Protein AF-A0A925Y271-F1 (afdb_monomer_lite)

pLDDT: mean 80.63, std 16.9, range [37.44, 96.25]

Foldseek 3Di:
DDDPDDDDCPVVNVCCCVPPVLVVDDPPVSVLSVLLSVLVVLVVVLVVVVVVDDPPDPVNVVVSVVSVVVSVVSNVVSVVVVVVVVVVVVVDDPD

Secondary structure (DSSP, 8-state):
----------HHHHHHIIIIIHHHSPTTHHHHHHHHHHHHHHHHHHHHHHTT--TT-HHHHHHHHHHHHHHHHHHHHHHHHHHHHHHHHHS----

Radius of gyration: 17.85 Å; chains: 1; bounding box: 48×27×53 Å

Sequence (95 aa):
MHSQLPMPIHADLDRHVREVFLPSLPEPHRETARILFEQIRKLEDIRAQSLTWSTADQTAAQECRRQLVEVAGEVREAYKQVIHIAHQKLEYPPG

Structure (mmCIF, N/CA/C/O backbone):
data_AF-A0A925Y271-F1
#
_entry.id   AF-A0A925Y271-F1
#
loop_
_atom_site.group_PDB
_atom_site.id
_atom_site.type_symbol
_atom_site.label_atom_id
_atom_site.label_alt_id
_atom_site.label_comp_id
_atom_site.label_asym_id
_atom_site.label_entity_id
_atom_site.label_seq_id
_atom_site.pdbx_PDB_ins_code
_atom_site.Cartn_x
_atom_site.Cartn_y
_atom_site.Cartn_z
_atom_site.occupancy
_atom_site.B_iso_or_equiv
_atom_site.auth_seq_id
_atom_site.auth_comp_id
_atom_site.auth_asym_id
_atom_site.auth_atom_id
_atom_site.pdbx_PDB_model_num
ATOM 1 N N . MET A 1 1 ? -27.561 17.675 -2.843 1.00 37.94 1 MET A N 1
ATOM 2 C CA . MET A 1 1 ? -26.449 17.143 -2.027 1.00 37.94 1 MET A CA 1
ATOM 3 C C . MET A 1 1 ? -26.339 15.654 -2.311 1.00 37.94 1 MET A C 1
ATOM 5 O O . MET A 1 1 ? -27.083 14.882 -1.726 1.00 37.94 1 MET A O 1
ATOM 9 N N . HIS A 1 2 ? -25.512 15.258 -3.280 1.00 37.44 2 HIS A N 1
ATOM 10 C CA . HIS A 1 2 ? -25.274 13.843 -3.565 1.00 37.44 2 HIS A CA 1
ATOM 11 C C . HIS A 1 2 ? -23.982 13.423 -2.875 1.00 37.44 2 HIS A C 1
ATOM 13 O O . HIS A 1 2 ? -22.893 13.794 -3.302 1.00 37.44 2 HIS A O 1
ATOM 19 N N . SER A 1 3 ? -24.130 12.684 -1.780 1.00 42.56 3 SER A N 1
ATOM 20 C CA . SER A 1 3 ? -23.036 11.975 -1.131 1.00 42.56 3 SER A CA 1
ATOM 21 C C . SER A 1 3 ? -22.520 10.898 -2.085 1.00 42.56 3 SER A C 1
ATOM 23 O O . SER A 1 3 ? -23.174 9.875 -2.283 1.00 42.56 3 SER A O 1
ATOM 25 N N . GLN A 1 4 ? -21.359 11.136 -2.693 1.00 42.69 4 GLN A N 1
ATOM 26 C CA . GLN A 1 4 ? -20.560 10.085 -3.317 1.00 42.69 4 GLN A CA 1
ATOM 27 C C . GLN A 1 4 ? -19.960 9.233 -2.192 1.00 42.69 4 GLN A C 1
ATOM 29 O O . GLN A 1 4 ? -18.980 9.610 -1.553 1.00 42.69 4 GLN A O 1
ATOM 34 N N . LEU A 1 5 ? -20.619 8.114 -1.897 1.00 47.12 5 LEU A N 1
ATOM 35 C CA . LEU A 1 5 ? -20.081 7.049 -1.055 1.00 47.12 5 LEU A CA 1
ATOM 36 C C . LEU A 1 5 ? -18.928 6.335 -1.798 1.00 47.12 5 LEU A C 1
ATOM 38 O O . LEU A 1 5 ? -18.900 6.330 -3.029 1.00 47.12 5 LEU A O 1
ATOM 42 N N . PRO A 1 6 ? -17.941 5.812 -1.050 1.00 46.56 6 PRO A N 1
ATOM 43 C CA . PRO A 1 6 ? -16.571 5.579 -1.504 1.00 46.56 6 PRO A CA 1
ATOM 44 C C . PRO A 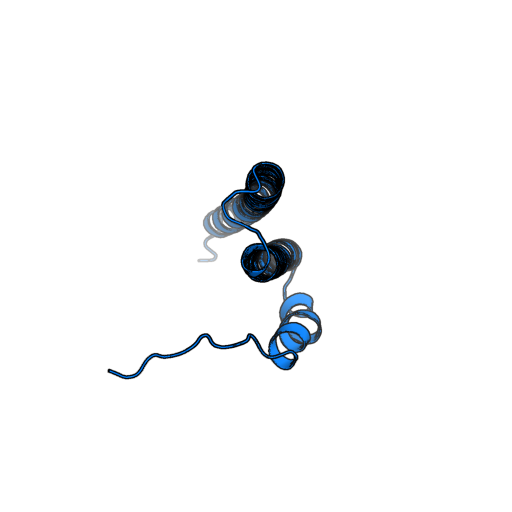1 6 ? -16.516 4.506 -2.588 1.00 46.56 6 PRO A C 1
ATOM 46 O O . PRO A 1 6 ? -17.124 3.456 -2.414 1.00 46.56 6 PRO A O 1
ATOM 49 N N . MET A 1 7 ? -15.770 4.746 -3.673 1.00 39.16 7 MET A N 1
ATOM 50 C CA . MET A 1 7 ? -15.497 3.707 -4.669 1.00 39.16 7 MET A CA 1
ATOM 51 C C . MET A 1 7 ? -14.793 2.534 -3.972 1.00 39.16 7 MET A C 1
ATOM 53 O O . MET A 1 7 ? -13.647 2.713 -3.549 1.00 39.16 7 MET A O 1
ATOM 57 N N . PRO A 1 8 ? -15.424 1.353 -3.826 1.00 52.88 8 PRO A N 1
ATOM 58 C CA . PRO A 1 8 ? -14.660 0.167 -3.499 1.00 52.88 8 PRO A CA 1
ATOM 59 C C . PRO A 1 8 ? -13.722 -0.054 -4.684 1.00 52.88 8 PRO A C 1
ATOM 61 O O . PRO A 1 8 ? -14.165 -0.108 -5.832 1.00 52.88 8 PRO A O 1
ATOM 64 N N . ILE A 1 9 ? -12.420 -0.138 -4.431 1.00 55.72 9 ILE A N 1
ATOM 65 C CA . ILE A 1 9 ? -11.491 -0.673 -5.421 1.00 55.72 9 ILE A CA 1
ATOM 66 C C . ILE A 1 9 ? -11.936 -2.126 -5.630 1.00 55.72 9 ILE A C 1
ATOM 68 O O . ILE A 1 9 ? -11.692 -2.994 -4.796 1.00 55.72 9 ILE A O 1
ATOM 72 N N . HIS A 1 10 ? -12.745 -2.341 -6.671 1.00 59.53 10 HIS A N 1
ATOM 73 C CA . HIS A 1 10 ? -13.353 -3.623 -7.006 1.00 59.53 10 HIS A CA 1
ATOM 74 C C . HIS A 1 10 ? -12.247 -4.678 -7.147 1.00 59.53 10 HIS A C 1
ATOM 76 O O . HIS A 1 10 ? -11.175 -4.363 -7.655 1.00 59.53 10 HIS A O 1
ATOM 82 N N . ALA A 1 11 ? -12.498 -5.926 -6.738 1.00 63.78 11 ALA A N 1
ATOM 83 C CA . ALA A 1 11 ? -11.523 -7.026 -6.805 1.00 63.78 11 ALA A CA 1
ATOM 84 C C . ALA A 1 11 ? -10.848 -7.180 -8.189 1.00 63.78 11 ALA A C 1
ATOM 86 O O . ALA A 1 11 ? -9.709 -7.636 -8.290 1.00 63.78 11 ALA A O 1
ATOM 87 N N . ASP A 1 12 ? -11.525 -6.739 -9.251 1.00 75.31 12 ASP A N 1
ATOM 88 C CA . ASP A 1 12 ? -10.989 -6.671 -10.609 1.00 75.31 12 ASP A CA 1
ATOM 89 C C . ASP A 1 12 ? -9.798 -5.721 -10.765 1.00 75.31 12 ASP A C 1
ATOM 91 O O . ASP A 1 12 ? -8.881 -6.018 -11.530 1.00 75.31 12 ASP A O 1
ATOM 95 N N . LEU A 1 13 ? -9.772 -4.610 -10.028 1.00 79.12 13 LEU A N 1
ATOM 96 C CA . LEU A 1 13 ? -8.687 -3.635 -10.071 1.00 79.12 13 LEU A CA 1
ATOM 97 C C . LEU A 1 13 ? -7.450 -4.158 -9.331 1.00 79.12 13 LEU A C 1
ATOM 99 O O . LEU A 1 13 ? -6.346 -4.063 -9.858 1.00 79.12 13 LEU A O 1
ATOM 103 N N . ASP A 1 14 ? -7.635 -4.792 -8.169 1.00 85.12 14 ASP A N 1
ATOM 104 C CA . ASP A 1 14 ? -6.545 -5.440 -7.425 1.00 85.12 14 ASP A CA 1
ATOM 105 C C . ASP A 1 14 ? -5.892 -6.552 -8.248 1.00 85.12 14 ASP A C 1
ATOM 107 O O . ASP A 1 14 ? -4.663 -6.640 -8.340 1.00 85.12 14 ASP A O 1
ATOM 111 N N . ARG A 1 15 ? -6.721 -7.384 -8.887 1.00 87.81 15 ARG A N 1
ATOM 112 C CA . ARG A 1 15 ? -6.262 -8.432 -9.797 1.00 87.81 15 ARG A CA 1
ATOM 113 C C . ARG A 1 15 ? -5.510 -7.843 -10.986 1.00 87.81 15 ARG A C 1
ATOM 115 O O . ARG A 1 15 ? -4.403 -8.283 -11.275 1.00 87.81 15 ARG A O 1
ATOM 122 N N . HIS A 1 16 ? -6.060 -6.818 -11.637 1.00 91.38 16 HIS A N 1
ATOM 123 C CA . HIS A 1 16 ? -5.403 -6.156 -12.763 1.00 91.38 16 HIS A CA 1
ATOM 124 C C . HIS A 1 16 ? -4.044 -5.560 -12.371 1.00 91.38 16 HIS A C 1
ATOM 126 O O . HIS A 1 16 ? -3.069 -5.705 -13.110 1.00 91.38 16 HIS A O 1
ATOM 132 N N . VAL A 1 17 ? -3.947 -4.934 -11.194 1.00 91.19 17 VAL A N 1
ATOM 133 C CA . VAL A 1 17 ? -2.677 -4.388 -10.709 1.00 91.19 17 VAL A CA 1
ATOM 134 C C . VAL A 1 17 ? -1.638 -5.498 -10.541 1.00 91.19 17 VAL A C 1
ATOM 136 O O . VAL A 1 17 ? -0.514 -5.361 -11.022 1.00 91.19 17 VAL A O 1
ATOM 139 N N . ARG A 1 18 ? -2.012 -6.619 -9.915 1.00 91.69 18 ARG A N 1
ATOM 140 C CA . ARG A 1 18 ? -1.099 -7.742 -9.647 1.00 91.69 18 ARG A CA 1
ATOM 141 C C . ARG A 1 18 ? -0.706 -8.525 -10.898 1.00 91.69 18 ARG A C 1
ATOM 143 O O . ARG A 1 18 ? 0.453 -8.905 -11.026 1.00 91.69 18 ARG A O 1
ATOM 150 N N . GLU A 1 19 ? -1.655 -8.780 -11.791 1.00 93.75 19 GLU A N 1
ATOM 151 C CA . GLU A 1 19 ? -1.474 -9.705 -12.917 1.00 93.75 19 GLU A CA 1
ATOM 152 C C . GLU A 1 19 ? -1.057 -9.007 -14.215 1.00 93.75 19 GLU A C 1
ATOM 154 O O . GLU A 1 19 ? -0.437 -9.637 -15.068 1.00 93.75 19 GLU A O 1
ATOM 159 N N . VAL A 1 20 ? -1.368 -7.716 -14.376 1.00 93.12 20 VAL A N 1
ATOM 160 C CA . VAL A 1 20 ? -1.118 -6.974 -15.624 1.00 93.12 20 VAL A CA 1
ATOM 161 C C . VAL A 1 20 ? -0.160 -5.813 -15.394 1.00 93.12 20 VAL A C 1
ATOM 163 O O . VAL A 1 20 ? 0.892 -5.747 -16.028 1.00 93.12 20 VAL A O 1
ATOM 166 N N . PHE A 1 21 ? -0.491 -4.904 -14.474 1.00 92.75 21 PHE A N 1
ATOM 167 C CA . PHE A 1 21 ? 0.284 -3.675 -14.295 1.00 92.75 21 PHE A CA 1
ATOM 168 C C . PHE A 1 21 ? 1.678 -3.941 -13.717 1.00 92.75 21 PHE A C 1
ATOM 170 O O . PHE A 1 21 ? 2.666 -3.591 -14.357 1.00 92.75 21 PHE A O 1
ATOM 177 N N . LEU A 1 22 ? 1.792 -4.582 -12.547 1.00 94.44 22 LEU A N 1
ATOM 178 C CA . LEU A 1 22 ? 3.092 -4.817 -11.906 1.00 94.44 22 LEU A CA 1
ATOM 179 C C . LEU A 1 22 ? 4.057 -5.608 -12.814 1.00 94.44 22 LEU A C 1
ATOM 181 O O . LEU A 1 22 ? 5.183 -5.143 -12.999 1.00 94.44 22 LEU A O 1
ATOM 185 N N . PRO A 1 23 ? 3.659 -6.725 -13.461 1.00 96.25 23 PRO A N 1
ATOM 186 C CA . PRO A 1 23 ? 4.548 -7.451 -14.371 1.00 96.25 23 PRO A CA 1
ATOM 187 C C . PRO A 1 23 ? 5.015 -6.631 -15.580 1.00 96.25 23 PRO A C 1
ATOM 189 O O . PRO A 1 23 ? 6.091 -6.903 -16.110 1.00 96.25 23 PRO A O 1
ATOM 192 N N . SER A 1 24 ? 4.244 -5.622 -16.006 1.00 94.81 24 SER A N 1
ATOM 193 C CA . SER A 1 24 ? 4.604 -4.756 -17.139 1.00 94.81 24 SER A CA 1
ATOM 194 C C . SER A 1 24 ? 5.725 -3.755 -16.831 1.00 94.81 24 SER A C 1
ATOM 196 O O . SER A 1 24 ? 6.330 -3.203 -17.751 1.00 94.81 24 SER A O 1
ATOM 198 N N . LEU A 1 25 ? 6.028 -3.516 -15.550 1.00 91.19 25 LEU A N 1
ATOM 199 C CA . LEU A 1 25 ? 7.039 -2.546 -15.138 1.00 91.19 25 LEU A CA 1
ATOM 200 C C . LEU A 1 25 ? 8.449 -3.165 -15.120 1.00 91.19 25 LEU A C 1
ATOM 202 O O . LEU A 1 25 ? 8.622 -4.304 -14.675 1.00 91.19 25 LEU A O 1
ATOM 206 N N . PRO A 1 26 ? 9.494 -2.430 -15.539 1.00 90.88 26 PRO A N 1
ATOM 207 C CA . PRO A 1 26 ? 10.877 -2.855 -15.341 1.00 90.88 26 PRO A CA 1
ATOM 208 C C . PRO A 1 26 ? 11.303 -2.688 -13.876 1.00 90.88 26 PRO A C 1
ATOM 210 O O . PRO A 1 26 ? 10.763 -1.851 -13.150 1.00 90.88 26 PRO A O 1
ATOM 213 N N . GLU A 1 27 ? 12.328 -3.421 -13.447 1.00 88.25 27 GLU A N 1
ATOM 214 C CA . GLU A 1 27 ? 13.009 -3.087 -12.193 1.00 88.25 27 GLU A CA 1
ATOM 215 C C . GLU A 1 27 ? 13.784 -1.764 -12.333 1.00 88.25 27 GLU A C 1
ATOM 217 O O . GLU A 1 27 ? 14.241 -1.436 -13.433 1.00 88.25 27 GLU A O 1
ATOM 222 N N . PRO A 1 28 ? 13.925 -0.961 -11.264 1.00 89.31 28 PRO A N 1
ATOM 223 C CA . PRO A 1 28 ? 13.353 -1.136 -9.918 1.00 89.31 28 PRO A CA 1
ATOM 224 C C . PRO A 1 28 ? 11.919 -0.576 -9.763 1.00 89.31 28 PRO A C 1
ATOM 226 O O . PRO A 1 28 ? 11.362 -0.560 -8.669 1.00 89.31 28 PRO A O 1
ATOM 229 N N . HIS A 1 29 ? 11.298 -0.105 -10.852 1.00 88.00 29 HIS A N 1
ATOM 230 C CA . HIS A 1 29 ? 9.984 0.552 -10.822 1.00 88.00 29 HIS A CA 1
ATOM 231 C C . HIS A 1 29 ? 8.876 -0.407 -10.373 1.00 88.00 29 HIS A C 1
ATOM 233 O O . HIS A 1 29 ? 7.946 0.003 -9.680 1.00 88.00 29 HIS A O 1
ATOM 239 N N . ARG A 1 30 ? 8.980 -1.681 -10.769 1.00 92.62 30 ARG A N 1
ATOM 240 C CA . ARG A 1 30 ? 8.067 -2.749 -10.358 1.00 92.62 30 ARG A CA 1
ATOM 241 C C . ARG A 1 30 ? 8.052 -2.925 -8.849 1.00 92.62 30 ARG A C 1
ATOM 243 O O . ARG A 1 30 ? 6.976 -2.891 -8.258 1.00 92.62 30 ARG A O 1
ATOM 250 N N . GLU A 1 31 ? 9.223 -3.080 -8.240 1.00 90.88 31 GLU A N 1
ATOM 251 C CA . GLU A 1 31 ? 9.338 -3.270 -6.798 1.00 90.88 31 GLU A CA 1
ATOM 252 C C . GLU A 1 31 ? 8.809 -2.056 -6.025 1.00 90.88 31 GLU A C 1
ATOM 254 O O . GLU A 1 31 ? 7.999 -2.199 -5.110 1.00 90.88 31 GLU A O 1
ATOM 259 N N . THR A 1 32 ? 9.156 -0.843 -6.462 1.00 91.38 32 THR A N 1
ATOM 260 C CA . THR A 1 32 ? 8.614 0.387 -5.874 1.00 91.38 32 THR A CA 1
ATOM 261 C C . THR A 1 32 ? 7.081 0.445 -5.963 1.00 91.38 32 THR A C 1
ATOM 263 O O . THR A 1 32 ? 6.408 0.750 -4.975 1.00 91.38 32 THR A O 1
ATOM 266 N N . ALA A 1 33 ? 6.504 0.135 -7.129 1.00 91.44 33 ALA A N 1
ATOM 267 C CA . ALA A 1 33 ? 5.056 0.128 -7.326 1.00 91.44 33 ALA A CA 1
ATOM 268 C C . ALA A 1 33 ? 4.358 -0.962 -6.497 1.00 91.44 33 ALA A C 1
ATOM 270 O O . ALA A 1 33 ? 3.271 -0.722 -5.970 1.00 91.44 33 ALA A O 1
ATOM 271 N N . ARG A 1 34 ? 4.989 -2.134 -6.335 1.00 93.81 34 ARG A N 1
ATOM 272 C CA . ARG A 1 34 ? 4.495 -3.230 -5.491 1.00 93.81 34 ARG A CA 1
ATOM 273 C C . ARG A 1 34 ? 4.390 -2.794 -4.032 1.00 93.81 34 ARG A C 1
ATOM 275 O O . ARG A 1 34 ? 3.325 -2.958 -3.440 1.00 93.81 34 ARG A O 1
ATOM 282 N N . ILE A 1 35 ? 5.448 -2.189 -3.483 1.00 92.50 35 ILE A N 1
ATOM 283 C CA . ILE A 1 35 ? 5.467 -1.702 -2.094 1.00 92.50 35 ILE A CA 1
ATOM 284 C C . ILE A 1 35 ? 4.345 -0.681 -1.874 1.00 92.50 35 ILE A C 1
ATOM 286 O O . ILE A 1 35 ? 3.567 -0.813 -0.929 1.00 92.50 35 ILE A O 1
ATOM 290 N N . LEU A 1 36 ? 4.212 0.309 -2.765 1.00 91.50 36 LEU A N 1
ATOM 291 C CA . LEU A 1 36 ? 3.170 1.335 -2.656 1.00 91.50 36 LEU A CA 1
ATOM 292 C C . LEU A 1 36 ? 1.758 0.739 -2.728 1.00 91.50 36 LEU A C 1
ATOM 294 O O . LEU A 1 36 ? 0.892 1.117 -1.939 1.00 91.50 36 LEU A O 1
ATOM 298 N N . PHE A 1 37 ? 1.528 -0.209 -3.638 1.00 92.50 37 PHE A N 1
ATOM 299 C CA . PHE A 1 37 ? 0.243 -0.891 -3.756 1.00 92.50 37 PHE A CA 1
ATOM 300 C C . PHE A 1 37 ? -0.111 -1.678 -2.484 1.00 92.50 37 PHE A C 1
ATOM 302 O O . PHE A 1 37 ? -1.229 -1.566 -1.981 1.00 92.50 37 PHE A O 1
ATOM 309 N N . GLU A 1 38 ? 0.842 -2.416 -1.912 1.00 93.44 38 GLU A N 1
ATOM 310 C CA . GLU A 1 38 ? 0.647 -3.142 -0.650 1.00 93.44 38 GLU A CA 1
ATOM 311 C C . GLU A 1 38 ? 0.333 -2.204 0.520 1.00 93.44 38 GLU A C 1
ATO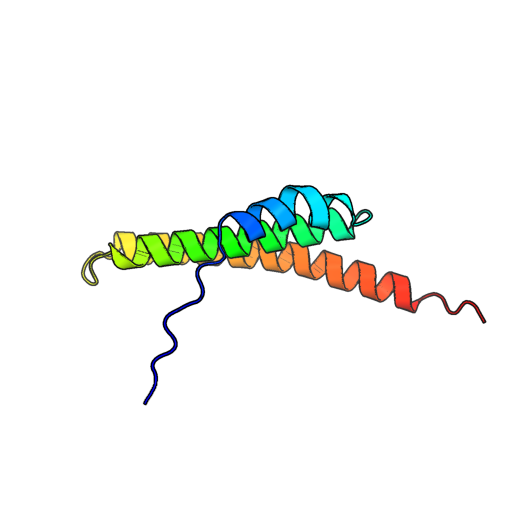M 313 O O . GLU A 1 38 ? -0.547 -2.504 1.327 1.00 93.44 38 GLU A 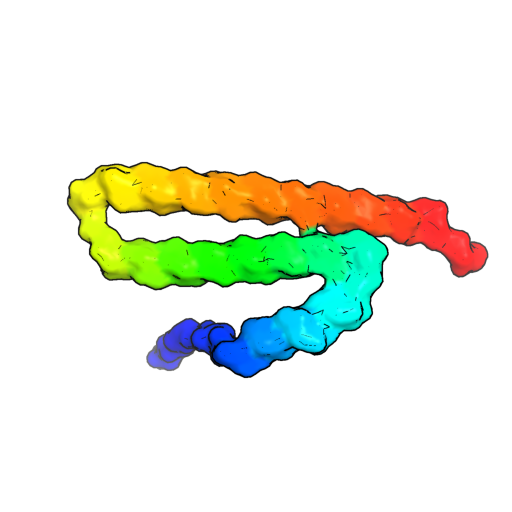O 1
ATOM 318 N N . GLN A 1 39 ? 0.981 -1.039 0.586 1.00 94.50 39 GLN A N 1
ATOM 319 C CA . GLN A 1 39 ? 0.708 -0.055 1.633 1.00 94.50 39 GLN A CA 1
ATOM 320 C C . GLN A 1 39 ? -0.683 0.579 1.505 1.00 94.50 39 GLN A C 1
ATOM 322 O O . GLN A 1 39 ? -1.343 0.801 2.520 1.00 94.50 39 GLN A O 1
ATOM 327 N N . ILE A 1 40 ? -1.176 0.815 0.283 1.00 91.38 40 ILE A N 1
ATOM 328 C CA . ILE A 1 40 ? -2.558 1.272 0.058 1.00 91.38 40 ILE A CA 1
ATOM 329 C C . ILE A 1 40 ? -3.557 0.227 0.571 1.00 91.38 40 ILE A C 1
ATOM 331 O O . ILE A 1 40 ? -4.503 0.578 1.274 1.00 91.38 40 ILE A O 1
ATOM 335 N N . ARG A 1 41 ? -3.326 -1.061 0.283 1.00 91.19 41 ARG A N 1
ATOM 336 C CA . ARG A 1 41 ? -4.159 -2.159 0.803 1.00 91.19 41 ARG A CA 1
ATOM 337 C C . ARG A 1 41 ? -4.123 -2.226 2.329 1.00 91.19 41 ARG A C 1
ATOM 339 O O . ARG A 1 41 ? -5.178 -2.239 2.955 1.00 91.19 41 ARG A O 1
ATOM 346 N N . LYS A 1 42 ? -2.934 -2.148 2.935 1.00 92.81 42 LYS A N 1
ATOM 347 C CA . LYS A 1 42 ? -2.779 -2.134 4.399 1.00 92.81 42 LYS A CA 1
ATOM 348 C C . LYS A 1 42 ? -3.518 -0.954 5.043 1.00 92.81 42 LYS A C 1
ATOM 350 O O . LYS A 1 42 ? -4.134 -1.127 6.089 1.00 92.81 42 LYS A O 1
ATOM 355 N N . LEU A 1 43 ? -3.520 0.229 4.422 1.00 92.75 43 LEU A N 1
ATOM 356 C CA . LEU A 1 43 ? -4.297 1.380 4.908 1.00 92.75 43 LEU A CA 1
ATOM 357 C C . LEU A 1 43 ? -5.805 1.149 4.849 1.00 92.75 43 LEU A C 1
ATOM 359 O O . LEU A 1 43 ? -6.525 1.586 5.748 1.00 92.75 43 LEU A O 1
ATOM 363 N N . GLU A 1 44 ? -6.295 0.474 3.815 1.00 90.75 44 GLU A N 1
ATOM 364 C CA . GLU A 1 44 ? -7.707 0.115 3.726 1.00 90.75 44 GLU A CA 1
ATOM 365 C C . GLU A 1 44 ? -8.108 -0.935 4.758 1.00 90.75 44 GLU A C 1
ATOM 367 O O . GLU A 1 44 ? -9.160 -0.784 5.380 1.00 90.75 44 GLU A O 1
ATOM 372 N N . ASP A 1 45 ? -7.244 -1.915 5.022 1.00 90.94 45 ASP A N 1
ATOM 373 C CA . ASP A 1 45 ? -7.453 -2.895 6.089 1.00 90.94 45 ASP A CA 1
ATOM 374 C C . ASP A 1 45 ? -7.470 -2.218 7.465 1.00 90.94 45 ASP A C 1
ATOM 376 O O . ASP A 1 45 ? -8.391 -2.447 8.251 1.00 90.94 45 ASP A O 1
ATOM 380 N N . ILE A 1 46 ? -6.513 -1.321 7.743 1.00 90.56 46 ILE A N 1
ATOM 381 C CA . ILE A 1 46 ? -6.487 -0.510 8.973 1.00 90.56 46 ILE A CA 1
ATOM 382 C C . ILE A 1 46 ? -7.778 0.299 9.096 1.00 90.56 46 ILE A C 1
ATOM 384 O O . ILE A 1 46 ? -8.395 0.339 10.161 1.00 90.56 46 ILE A O 1
ATOM 388 N N . ARG A 1 47 ? -8.223 0.934 8.005 1.00 87.56 47 ARG A N 1
ATOM 389 C CA . ARG A 1 47 ? -9.469 1.703 7.991 1.00 87.56 47 ARG A CA 1
ATOM 390 C C . ARG A 1 47 ? -10.667 0.809 8.302 1.00 87.56 47 ARG A C 1
ATOM 392 O O . ARG A 1 47 ? -11.477 1.191 9.143 1.00 87.56 47 ARG A O 1
ATOM 399 N N . ALA A 1 48 ? -10.780 -0.357 7.672 1.00 89.00 48 ALA A N 1
ATOM 400 C CA . ALA A 1 48 ? -11.873 -1.294 7.913 1.00 89.00 48 ALA A CA 1
ATOM 401 C C . ALA A 1 48 ? -11.882 -1.796 9.366 1.00 89.00 48 ALA A C 1
ATOM 403 O O . ALA A 1 48 ? -12.927 -1.778 10.014 1.00 89.00 48 ALA A O 1
ATOM 404 N N . GLN A 1 49 ? -10.715 -2.154 9.910 1.00 87.31 49 GLN A N 1
ATOM 405 C CA . GLN A 1 49 ? -10.558 -2.557 11.311 1.00 87.31 49 GLN A CA 1
ATOM 406 C C . GLN A 1 49 ? -10.929 -1.426 12.273 1.00 87.31 49 GLN A C 1
ATOM 408 O O . GLN A 1 49 ? -11.625 -1.662 13.261 1.00 87.31 49 GLN A O 1
ATOM 413 N N . SER A 1 50 ? -10.554 -0.185 11.953 1.00 84.06 50 SER A N 1
ATOM 414 C CA . SER A 1 50 ? -10.831 0.972 12.807 1.00 84.06 50 SER A CA 1
ATOM 415 C C . SER A 1 50 ? -12.317 1.254 13.010 1.00 84.06 50 SER A C 1
ATOM 417 O O . SER A 1 50 ? -12.692 1.814 14.036 1.00 84.06 50 SER A O 1
ATOM 419 N N . LEU A 1 51 ? -13.179 0.803 12.091 1.00 83.38 51 LEU A N 1
ATOM 420 C CA . LEU A 1 51 ? -14.633 0.912 12.241 1.00 83.38 51 LEU A CA 1
ATOM 421 C C . LEU A 1 51 ? -15.181 0.025 13.368 1.00 83.38 51 LEU A C 1
ATOM 423 O O . LEU A 1 51 ? -16.274 0.277 13.865 1.00 83.38 51 LEU A O 1
ATOM 427 N N . THR A 1 52 ? -14.437 -1.011 13.761 1.00 82.88 52 THR A N 1
ATOM 428 C CA . THR A 1 52 ? -14.809 -1.933 14.846 1.00 82.88 52 THR A CA 1
ATOM 429 C C . THR A 1 52 ? -14.221 -1.532 16.196 1.00 82.88 52 THR A C 1
ATOM 431 O O . THR A 1 52 ? -14.590 -2.099 17.224 1.00 82.88 52 THR A O 1
ATOM 434 N N . TRP A 1 53 ? -13.316 -0.551 16.217 1.00 82.94 53 TRP A N 1
ATOM 4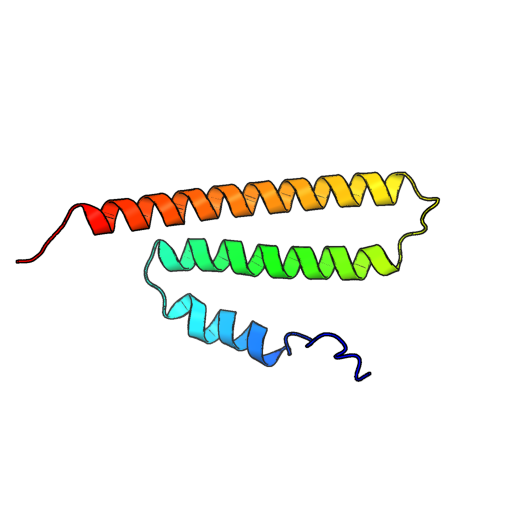35 C CA . TRP A 1 53 ? -12.664 -0.110 17.440 1.00 82.94 53 TRP A CA 1
ATOM 436 C C . TRP A 1 53 ? -13.565 0.823 18.243 1.00 82.94 53 TRP A C 1
ATOM 438 O O . TRP A 1 53 ? -14.104 1.807 17.737 1.00 82.94 53 TRP A O 1
ATOM 448 N N . SER A 1 54 ? -13.699 0.524 19.534 1.00 76.06 54 SER A N 1
ATOM 449 C CA . SER A 1 54 ? -14.339 1.431 20.480 1.00 76.06 54 SER A CA 1
ATOM 450 C C . SER A 1 54 ? -13.418 2.613 20.772 1.00 76.06 54 SER A C 1
ATOM 452 O O . SER A 1 54 ? -12.223 2.441 21.001 1.00 76.06 54 SER A O 1
ATOM 454 N N . THR A 1 55 ? -13.973 3.821 20.846 1.00 69.00 55 THR A N 1
ATOM 455 C CA . THR A 1 55 ? -13.225 5.040 21.200 1.00 69.00 55 THR A CA 1
ATOM 456 C C . THR A 1 55 ? -12.688 5.031 22.635 1.00 69.00 55 THR A C 1
ATOM 458 O O . THR A 1 55 ? -11.796 5.813 22.955 1.00 69.00 55 THR A O 1
ATOM 461 N N . ALA A 1 56 ? -13.197 4.141 23.492 1.00 70.88 56 ALA A N 1
ATOM 462 C CA . ALA A 1 56 ? -12.703 3.933 24.852 1.00 70.88 56 ALA A CA 1
ATOM 463 C C . ALA A 1 56 ? -11.527 2.937 24.932 1.00 70.88 56 ALA A C 1
ATOM 465 O O . ALA A 1 56 ? -10.921 2.798 25.995 1.00 70.88 56 ALA A O 1
ATOM 466 N N . ASP A 1 57 ? -11.196 2.246 23.835 1.00 81.94 57 ASP A N 1
ATOM 467 C CA . ASP A 1 57 ? -10.137 1.240 23.798 1.00 81.94 57 ASP A CA 1
ATOM 468 C C . ASP A 1 57 ? -8.774 1.878 23.467 1.00 81.94 57 ASP A C 1
ATOM 470 O O . ASP A 1 57 ? -8.435 2.177 22.317 1.00 81.94 57 ASP A O 1
ATOM 474 N N . GLN A 1 58 ? -7.963 2.091 24.506 1.00 80.12 58 GLN A N 1
ATOM 475 C CA . GLN A 1 58 ? -6.607 2.629 24.362 1.00 80.12 58 GLN A CA 1
ATOM 476 C C . GLN A 1 58 ? -5.664 1.675 23.614 1.00 80.12 58 GLN A C 1
ATOM 478 O O . GLN A 1 58 ? -4.735 2.141 22.945 1.00 80.12 58 GLN A O 1
ATOM 483 N N . THR A 1 59 ? -5.900 0.364 23.692 1.00 85.00 59 THR A N 1
ATOM 484 C CA . THR A 1 59 ? -5.085 -0.651 23.018 1.00 85.00 59 THR A CA 1
ATOM 485 C C . THR A 1 59 ? -5.305 -0.589 21.511 1.00 85.00 59 THR A C 1
ATOM 487 O O . THR A 1 59 ? -4.330 -0.534 20.760 1.00 85.00 59 THR A O 1
ATOM 490 N N . ALA A 1 60 ? -6.556 -0.460 21.065 1.00 83.75 60 ALA A N 1
ATOM 491 C CA . ALA A 1 60 ? -6.884 -0.234 19.658 1.00 83.75 60 ALA A CA 1
ATOM 492 C C . ALA A 1 60 ? -6.212 1.033 19.091 1.00 83.75 60 ALA A C 1
ATOM 494 O O . ALA A 1 60 ? -5.637 1.019 18.001 1.00 83.75 60 ALA A O 1
ATOM 495 N N . ALA A 1 61 ? -6.197 2.129 19.857 1.00 81.56 61 ALA A N 1
ATOM 496 C CA . ALA A 1 61 ? -5.546 3.373 19.442 1.00 81.56 61 ALA A CA 1
ATOM 497 C C . ALA A 1 61 ? -4.010 3.265 19.359 1.00 81.56 61 ALA A C 1
ATOM 499 O O . ALA A 1 61 ? -3.373 3.938 18.541 1.00 81.56 61 ALA A O 1
ATOM 500 N N . GLN A 1 62 ? -3.377 2.470 20.224 1.00 88.31 62 GLN A N 1
ATOM 501 C CA . GLN A 1 62 ? -1.936 2.214 20.155 1.00 88.31 62 GLN A CA 1
ATOM 502 C C . GLN A 1 62 ? -1.584 1.329 18.955 1.00 88.31 62 GLN A C 1
ATOM 504 O O . GLN A 1 62 ? -0.631 1.627 18.235 1.00 88.31 62 GLN A O 1
ATOM 509 N N . GLU A 1 63 ? -2.390 0.303 18.704 1.00 89.62 63 GLU A N 1
ATOM 510 C CA . GLU A 1 63 ? -2.209 -0.613 17.583 1.00 89.62 63 GLU A CA 1
ATOM 511 C C . GLU A 1 63 ? -2.400 0.092 16.233 1.00 89.62 63 GLU A C 1
ATOM 513 O O . GLU A 1 63 ? -1.558 -0.035 15.345 1.00 89.62 63 GLU A O 1
ATOM 518 N N . CYS A 1 64 ? -3.415 0.955 16.120 1.00 89.44 64 CYS A N 1
ATOM 519 C CA . CYS A 1 64 ? -3.594 1.851 14.977 1.00 89.44 64 CYS A CA 1
ATOM 520 C C . CYS A 1 64 ? -2.325 2.652 14.670 1.00 89.44 64 CYS A C 1
ATOM 522 O O . CYS A 1 64 ? -1.810 2.642 13.552 1.00 89.44 64 CYS A O 1
ATOM 524 N N . ARG A 1 65 ? -1.788 3.334 15.690 1.00 89.69 65 ARG A N 1
ATOM 525 C CA . ARG A 1 65 ? -0.592 4.172 15.548 1.00 89.69 65 ARG A CA 1
ATOM 526 C C . ARG A 1 65 ? 0.616 3.359 15.107 1.00 89.69 65 ARG A C 1
ATOM 528 O O . ARG A 1 65 ? 1.339 3.803 14.221 1.00 89.69 65 ARG A O 1
ATOM 535 N N . ARG A 1 66 ? 0.815 2.173 15.685 1.00 94.38 66 ARG A N 1
ATOM 536 C CA . ARG A 1 66 ? 1.899 1.262 15.305 1.00 94.38 66 ARG A CA 1
ATOM 537 C C . ARG A 1 66 ? 1.807 0.887 13.825 1.00 94.38 66 ARG A C 1
ATOM 539 O O . ARG A 1 66 ? 2.779 1.067 13.098 1.00 94.38 66 ARG A O 1
ATOM 546 N N . GLN A 1 67 ? 0.637 0.440 13.368 1.00 93.38 67 GLN A N 1
ATOM 547 C CA . GLN A 1 67 ? 0.442 0.033 11.976 1.00 93.38 67 GLN A CA 1
ATOM 548 C C . GLN A 1 67 ? 0.598 1.204 10.991 1.00 93.38 67 GLN A C 1
ATOM 550 O O . GLN A 1 67 ? 1.206 1.033 9.935 1.00 93.38 67 GLN A O 1
ATOM 555 N N . LEU A 1 68 ? 0.119 2.404 11.340 1.00 92.88 68 LEU A N 1
ATOM 556 C CA . LEU A 1 68 ? 0.304 3.607 10.519 1.00 92.88 68 LEU A CA 1
ATOM 557 C C . LEU A 1 68 ? 1.780 4.018 10.406 1.00 92.88 68 LEU A C 1
ATOM 559 O O . LEU A 1 68 ? 2.218 4.428 9.332 1.00 92.88 68 LEU A O 1
ATOM 563 N N . VAL A 1 69 ? 2.557 3.895 11.489 1.00 95.31 69 VAL A N 1
ATOM 564 C CA . VAL A 1 69 ? 4.004 4.168 11.471 1.00 95.31 69 VAL A CA 1
ATOM 565 C C . VAL A 1 69 ? 4.742 3.173 10.577 1.00 95.31 69 VAL A C 1
ATOM 567 O O . VAL A 1 69 ? 5.606 3.586 9.808 1.00 95.31 69 VAL A O 1
ATOM 570 N N . GLU A 1 70 ? 4.386 1.887 10.626 1.00 95.56 70 GLU A N 1
ATOM 571 C CA . GLU A 1 70 ? 4.956 0.882 9.719 1.00 95.56 70 GLU A CA 1
ATOM 572 C C . GLU A 1 70 ? 4.673 1.215 8.255 1.00 95.56 70 GLU A C 1
ATOM 574 O O . GLU A 1 70 ? 5.596 1.246 7.446 1.00 95.56 70 GLU A O 1
ATOM 579 N N . VAL A 1 71 ? 3.415 1.534 7.927 1.00 95.81 71 VAL A N 1
ATOM 580 C CA . VAL A 1 71 ? 3.035 1.952 6.571 1.00 95.81 71 VAL A CA 1
ATOM 581 C C . VAL A 1 71 ? 3.862 3.158 6.124 1.00 95.81 71 VAL A C 1
ATOM 583 O O . VAL A 1 71 ? 4.404 3.167 5.020 1.00 95.81 71 VAL A O 1
ATOM 586 N N . ALA A 1 72 ? 3.991 4.177 6.978 1.00 92.38 72 ALA A N 1
ATOM 587 C CA . ALA A 1 72 ? 4.769 5.370 6.663 1.00 92.38 72 ALA A CA 1
ATOM 588 C C . ALA A 1 72 ? 6.259 5.058 6.427 1.00 92.38 72 ALA A C 1
ATOM 590 O O . ALA A 1 72 ? 6.883 5.679 5.563 1.00 92.38 72 ALA A O 1
ATOM 591 N N . GLY A 1 73 ? 6.821 4.094 7.162 1.00 94.56 73 GLY A N 1
ATOM 592 C CA . GLY A 1 73 ? 8.182 3.599 6.961 1.00 94.56 73 GLY A CA 1
ATOM 593 C C . GLY A 1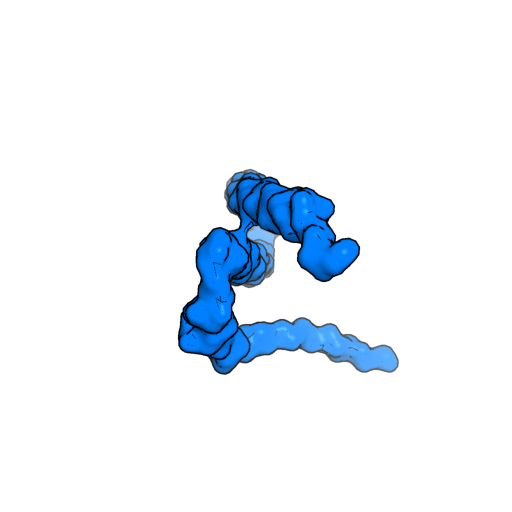 73 ? 8.375 2.995 5.571 1.00 94.56 73 GLY A C 1
ATOM 594 O O . GLY A 1 73 ? 9.259 3.429 4.834 1.00 94.56 73 GLY A O 1
ATOM 595 N N . GLU A 1 74 ? 7.500 2.072 5.179 1.00 94.75 74 GLU A N 1
ATOM 596 C CA . GLU A 1 74 ? 7.560 1.406 3.870 1.00 94.75 74 GLU A CA 1
ATOM 597 C C . GLU A 1 74 ? 7.342 2.386 2.706 1.00 94.75 74 GLU A C 1
ATOM 599 O O . GLU A 1 74 ? 8.084 2.375 1.722 1.00 94.75 74 GLU A O 1
ATOM 604 N N . VAL A 1 75 ? 6.381 3.312 2.836 1.00 92.19 75 VAL A N 1
ATOM 605 C CA . VAL A 1 75 ? 6.160 4.375 1.839 1.00 92.19 75 VAL A CA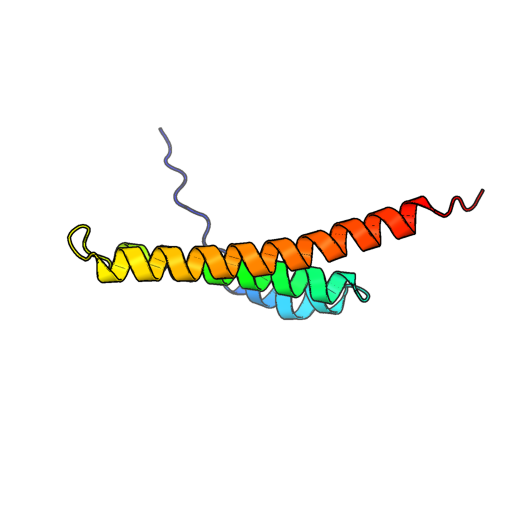 1
ATOM 606 C C . VAL A 1 75 ? 7.406 5.244 1.684 1.00 92.19 75 VAL A C 1
ATOM 608 O O . VAL A 1 75 ? 7.778 5.594 0.563 1.00 92.19 75 VAL A O 1
ATOM 611 N N . ARG A 1 76 ? 8.081 5.587 2.787 1.00 91.62 76 ARG A N 1
ATOM 612 C CA . ARG A 1 76 ? 9.319 6.371 2.741 1.00 91.62 76 ARG A CA 1
ATOM 613 C C . ARG A 1 76 ? 10.431 5.628 2.003 1.00 91.62 76 ARG A C 1
ATOM 615 O O . ARG A 1 76 ? 11.138 6.261 1.220 1.00 91.62 76 ARG A O 1
ATOM 622 N N . GLU A 1 77 ? 10.603 4.329 2.230 1.00 90.31 77 GLU A N 1
ATOM 623 C CA . GLU A 1 77 ? 11.620 3.545 1.519 1.00 90.31 77 GLU A CA 1
ATOM 624 C C . GLU A 1 77 ? 11.303 3.422 0.023 1.00 90.31 77 GLU A C 1
ATOM 626 O O . GLU A 1 77 ? 12.186 3.658 -0.805 1.00 90.31 77 GLU A O 1
ATOM 631 N N . ALA A 1 78 ? 10.039 3.192 -0.344 1.00 89.88 78 ALA A N 1
ATOM 632 C CA . ALA A 1 78 ? 9.608 3.237 -1.742 1.00 89.88 78 ALA A CA 1
ATOM 633 C C . ALA A 1 78 ? 9.879 4.615 -2.375 1.00 89.88 78 ALA A C 1
ATOM 635 O O . ALA A 1 78 ? 10.411 4.711 -3.480 1.00 89.88 78 ALA A O 1
ATOM 636 N N . TYR A 1 79 ? 9.593 5.703 -1.658 1.00 85.94 79 TYR A N 1
ATOM 637 C CA . TYR A 1 79 ? 9.818 7.062 -2.151 1.00 85.94 79 TYR A CA 1
ATOM 638 C C . TYR A 1 79 ? 11.302 7.375 -2.398 1.00 85.94 79 TYR A C 1
ATOM 640 O O . TYR A 1 79 ? 11.637 8.042 -3.379 1.00 85.94 79 TYR A O 1
ATOM 648 N N . LYS A 1 80 ? 12.218 6.853 -1.572 1.00 88.69 80 LYS A N 1
ATOM 649 C CA . LYS A 1 80 ? 13.664 6.967 -1.837 1.00 88.69 80 LYS A CA 1
ATOM 650 C C . LYS A 1 80 ? 14.055 6.299 -3.154 1.00 88.69 80 LYS A C 1
ATOM 652 O O . LYS A 1 80 ? 14.872 6.857 -3.883 1.00 88.69 80 LYS A O 1
ATOM 657 N N . GLN A 1 81 ? 13.465 5.143 -3.471 1.00 84.88 81 GLN A N 1
ATOM 658 C CA . GLN A 1 81 ? 13.696 4.470 -4.751 1.00 84.88 81 GLN A CA 1
ATOM 659 C C . GLN A 1 81 ? 13.168 5.316 -5.916 1.00 84.88 81 GLN A C 1
ATOM 661 O O . GLN A 1 81 ? 13.894 5.511 -6.886 1.00 84.88 81 GLN A O 1
ATOM 666 N N . VAL A 1 82 ? 11.970 5.908 -5.796 1.00 83.00 82 VAL A N 1
ATOM 667 C CA . VAL A 1 82 ? 11.427 6.837 -6.811 1.00 83.00 82 VAL A CA 1
ATOM 668 C C . VAL A 1 82 ? 12.382 8.000 -7.071 1.00 83.00 82 VAL A C 1
ATOM 670 O O . VAL A 1 82 ? 12.699 8.280 -8.226 1.00 83.00 82 VAL A O 1
ATOM 673 N N . ILE A 1 83 ? 12.861 8.668 -6.016 1.00 83.56 83 ILE A N 1
ATOM 674 C CA . ILE A 1 83 ? 13.807 9.785 -6.150 1.00 83.56 83 ILE A CA 1
ATOM 675 C C . ILE A 1 83 ? 15.100 9.320 -6.822 1.00 83.56 83 ILE A C 1
ATOM 677 O O . ILE A 1 83 ? 15.591 9.988 -7.728 1.00 83.56 83 ILE A O 1
ATOM 681 N N . HIS A 1 84 ? 15.642 8.173 -6.409 1.00 83.25 84 HIS A N 1
ATOM 682 C CA . HIS A 1 84 ? 16.864 7.626 -6.992 1.00 83.25 84 HIS A CA 1
ATOM 683 C C . HIS A 1 84 ? 16.711 7.357 -8.498 1.00 83.25 84 HIS A C 1
ATOM 685 O O . HIS A 1 84 ? 17.544 7.797 -9.287 1.00 83.25 84 HIS A O 1
ATOM 691 N N . ILE A 1 85 ? 15.605 6.725 -8.904 1.00 78.12 85 ILE A N 1
ATOM 692 C CA . ILE A 1 85 ? 15.255 6.488 -10.313 1.00 78.12 85 ILE A CA 1
ATOM 693 C C . ILE A 1 85 ? 15.116 7.811 -11.077 1.00 78.12 85 ILE A C 1
ATOM 695 O O . ILE A 1 85 ? 15.606 7.939 -12.200 1.00 78.12 85 ILE A O 1
ATOM 699 N N . ALA A 1 86 ? 14.427 8.794 -10.493 1.00 78.56 86 ALA A N 1
ATOM 700 C CA . ALA A 1 86 ? 14.202 10.090 -11.123 1.00 78.56 86 ALA A CA 1
ATOM 701 C C . ALA A 1 86 ? 15.520 10.848 -11.341 1.00 78.56 86 ALA A C 1
ATOM 703 O O . ALA A 1 86 ? 15.731 11.400 -12.418 1.00 78.56 86 ALA A O 1
ATOM 704 N N . HIS A 1 87 ? 16.429 10.820 -10.363 1.00 76.56 87 HIS A N 1
ATOM 705 C CA . HIS A 1 87 ? 17.753 11.432 -10.483 1.00 76.56 87 HIS A CA 1
ATOM 706 C C . HIS A 1 87 ? 18.625 10.736 -11.536 1.00 76.56 87 HIS A C 1
ATOM 708 O O . HIS A 1 87 ? 19.240 11.423 -12.344 1.00 76.56 87 HIS A O 1
ATOM 714 N N . GLN A 1 88 ? 18.608 9.402 -11.620 1.00 70.75 88 GLN A N 1
ATOM 715 C CA . GLN A 1 88 ? 19.340 8.668 -12.664 1.00 70.75 88 GLN A CA 1
ATOM 716 C C . GLN A 1 88 ? 18.873 9.014 -14.086 1.00 70.75 88 GLN A C 1
ATOM 718 O O . GLN A 1 88 ? 19.676 9.038 -15.015 1.00 70.75 88 GLN A O 1
ATOM 723 N N . LYS A 1 89 ? 17.580 9.305 -14.276 1.00 59.25 89 LYS A N 1
ATOM 724 C CA . LYS A 1 89 ? 17.041 9.723 -15.582 1.00 59.25 89 LYS A CA 1
ATOM 725 C C . LYS A 1 89 ? 17.339 11.185 -15.933 1.00 59.25 89 LYS A C 1
ATOM 727 O O . LYS A 1 89 ? 17.194 11.549 -17.094 1.00 59.25 89 LYS A O 1
ATOM 732 N N . LEU A 1 90 ? 17.749 12.009 -14.967 1.00 56.00 90 LEU A N 1
ATOM 733 C CA . LEU A 1 90 ? 18.131 13.409 -15.190 1.00 56.00 90 LEU A CA 1
ATOM 734 C C . LEU A 1 90 ? 19.610 13.572 -15.585 1.00 56.00 90 LEU A C 1
ATOM 736 O O . LEU A 1 90 ? 19.977 14.623 -16.101 1.00 56.00 90 LEU A O 1
ATOM 740 N N . GLU A 1 91 ? 20.446 12.544 -15.404 1.00 52.34 91 GLU A N 1
ATOM 741 C CA . GLU A 1 91 ? 21.880 12.575 -15.746 1.00 52.34 91 GLU A CA 1
ATOM 742 C C . GLU A 1 91 ? 22.202 12.186 -17.208 1.00 52.34 91 GLU A C 1
ATOM 744 O O . GLU A 1 91 ? 23.369 12.162 -17.589 1.00 52.34 91 GLU A O 1
ATOM 749 N N . TYR A 1 92 ? 21.200 11.952 -18.067 1.00 44.44 92 TYR A N 1
ATOM 750 C CA . TYR A 1 92 ? 21.400 11.712 -19.506 1.00 44.44 92 TYR A CA 1
ATOM 751 C C . TYR A 1 92 ? 20.441 12.532 -20.381 1.00 44.44 92 TYR A C 1
ATOM 753 O O . TYR A 1 92 ? 19.267 12.175 -20.499 1.00 44.44 92 TYR A O 1
ATOM 761 N N . PRO A 1 93 ? 20.928 13.544 -21.117 1.00 44.22 93 PRO A N 1
ATOM 762 C CA . PRO A 1 93 ? 20.356 13.874 -22.411 1.00 44.22 93 PRO A CA 1
ATOM 763 C C . PRO A 1 93 ? 20.953 12.939 -23.483 1.00 44.22 93 PRO A C 1
ATOM 765 O O . PRO A 1 93 ? 22.172 12.913 -23.660 1.00 44.22 93 PRO A O 1
ATOM 768 N N . PRO A 1 94 ? 20.150 12.173 -24.242 1.00 49.31 94 PRO A N 1
ATOM 769 C CA . PRO A 1 94 ? 20.517 11.819 -25.601 1.00 49.31 94 PRO A CA 1
ATOM 770 C C . PRO A 1 94 ? 20.111 12.987 -26.510 1.00 49.31 94 PRO A C 1
ATOM 772 O O . PRO A 1 94 ? 18.925 13.175 -26.787 1.00 49.31 94 PRO A O 1
ATOM 775 N N . GLY A 1 95 ? 21.089 13.779 -26.948 1.00 41.00 95 GLY A N 1
ATOM 776 C CA . GLY A 1 95 ? 20.890 14.862 -27.916 1.00 41.00 95 GLY A CA 1
ATOM 777 C C . GLY A 1 95 ? 21.911 15.969 -27.775 1.00 41.00 95 GLY A C 1
ATOM 778 O O . GLY A 1 95 ? 21.635 16.888 -26.978 1.00 41.00 95 GLY A O 1
#